Protein AF-A0A7K7FU02-F1 (afdb_monomer)

Structure (mmCIF, N/CA/C/O backbone):
data_AF-A0A7K7FU02-F1
#
_entry.id   AF-A0A7K7FU02-F1
#
loop_
_atom_site.group_PDB
_atom_site.id
_atom_site.type_symbol
_atom_site.label_atom_id
_atom_site.label_alt_id
_atom_site.label_comp_id
_atom_site.label_asym_id
_atom_site.label_entity_id
_atom_site.label_seq_id
_atom_site.pdbx_PDB_ins_code
_atom_site.Cartn_x
_atom_site.Cartn_y
_atom_site.Cartn_z
_atom_site.occupancy
_atom_site.B_iso_or_equiv
_atom_site.auth_seq_id
_atom_site.auth_comp_id
_atom_site.auth_asym_id
_atom_site.auth_atom_id
_atom_site.pdbx_PDB_model_num
ATOM 1 N N . PRO A 1 1 ? 5.479 2.967 30.587 1.00 43.38 1 PRO A N 1
ATOM 2 C CA . PRO A 1 1 ? 4.888 3.959 29.648 1.00 43.38 1 PRO A CA 1
ATOM 3 C C . PRO A 1 1 ? 4.589 3.304 28.287 1.00 43.38 1 PRO A C 1
ATOM 5 O O . PRO A 1 1 ? 5.475 3.170 27.447 1.00 43.38 1 PRO A O 1
ATOM 8 N N . ALA A 1 2 ? 3.353 2.832 28.094 1.00 50.66 2 ALA A N 1
ATOM 9 C CA . ALA A 1 2 ? 2.915 2.261 26.823 1.00 50.66 2 ALA A CA 1
ATOM 10 C C . ALA A 1 2 ? 2.824 3.379 25.773 1.00 50.66 2 ALA A C 1
ATOM 12 O O . ALA A 1 2 ? 2.020 4.304 25.907 1.00 50.66 2 ALA A O 1
ATOM 13 N N . ARG A 1 3 ? 3.683 3.327 24.748 1.00 59.38 3 ARG A N 1
ATOM 14 C CA . ARG A 1 3 ? 3.656 4.273 23.626 1.00 59.38 3 ARG A CA 1
ATOM 15 C C . ARG A 1 3 ? 2.347 4.048 22.866 1.00 59.38 3 ARG A C 1
ATOM 17 O O . ARG A 1 3 ? 2.259 3.136 22.052 1.00 59.38 3 ARG A O 1
ATOM 24 N N . LYS A 1 4 ? 1.319 4.849 23.157 1.00 52.03 4 LYS A N 1
ATOM 25 C CA . LYS A 1 4 ? 0.067 4.882 22.391 1.00 52.03 4 LYS A CA 1
ATOM 26 C C . LYS A 1 4 ? 0.380 5.445 21.007 1.00 52.03 4 LYS A C 1
ATOM 28 O O . LYS A 1 4 ? 0.352 6.654 20.792 1.00 52.03 4 LYS A O 1
ATOM 33 N N . SER A 1 5 ? 0.729 4.569 20.069 1.00 57.84 5 SER A N 1
ATOM 34 C CA . SER A 1 5 ? 0.714 4.917 18.655 1.00 57.84 5 SER A CA 1
ATOM 35 C C . SER A 1 5 ? -0.745 5.088 18.257 1.00 57.84 5 SER A C 1
ATOM 37 O O . SER A 1 5 ? -1.544 4.170 18.410 1.00 57.84 5 SER A O 1
ATOM 39 N N . LYS A 1 6 ? -1.105 6.281 17.789 1.00 52.25 6 LYS A N 1
ATOM 40 C CA . LYS A 1 6 ? -2.409 6.590 17.199 1.00 52.25 6 LYS A CA 1
ATOM 41 C C . LYS A 1 6 ? -2.564 5.737 15.930 1.00 52.25 6 LYS A C 1
ATOM 43 O O . LYS A 1 6 ? -2.180 6.168 14.845 1.00 52.25 6 LYS A O 1
ATOM 48 N N . SER A 1 7 ? -3.011 4.493 16.086 1.00 54.16 7 SER A N 1
ATOM 49 C CA . SER A 1 7 ? -3.108 3.499 15.017 1.00 54.16 7 SER A CA 1
ATOM 50 C C . SER A 1 7 ? -4.259 3.871 14.087 1.00 54.16 7 SER A C 1
ATOM 52 O O . SER A 1 7 ? -5.410 3.519 14.329 1.00 54.16 7 SER A O 1
ATOM 54 N N . LYS A 1 8 ? -3.958 4.636 13.034 1.00 56.56 8 LYS A N 1
ATOM 55 C CA . LYS A 1 8 ? -4.853 4.854 11.889 1.00 56.56 8 LYS A CA 1
ATOM 56 C C . LYS A 1 8 ? -4.983 3.544 11.095 1.00 56.56 8 LYS A C 1
ATOM 58 O O . LYS A 1 8 ? -4.425 3.452 10.015 1.00 56.56 8 LYS A O 1
ATOM 63 N N . GLY A 1 9 ? -5.669 2.540 11.646 1.00 67.44 9 GLY A N 1
ATOM 64 C CA . GLY A 1 9 ? -5.854 1.222 11.021 1.00 67.44 9 GLY A CA 1
ATOM 65 C C . GLY A 1 9 ? -4.544 0.469 10.718 1.00 67.44 9 GLY A C 1
ATOM 66 O O . GLY A 1 9 ? -3.451 1.035 10.821 1.00 67.44 9 GLY A O 1
ATOM 67 N N . PRO A 1 10 ? -4.609 -0.830 10.387 1.00 77.75 10 PRO A N 1
ATOM 68 C CA . PRO A 1 10 ? -3.425 -1.562 9.969 1.00 77.75 10 PRO A CA 1
ATOM 69 C C . PRO A 1 10 ? -3.07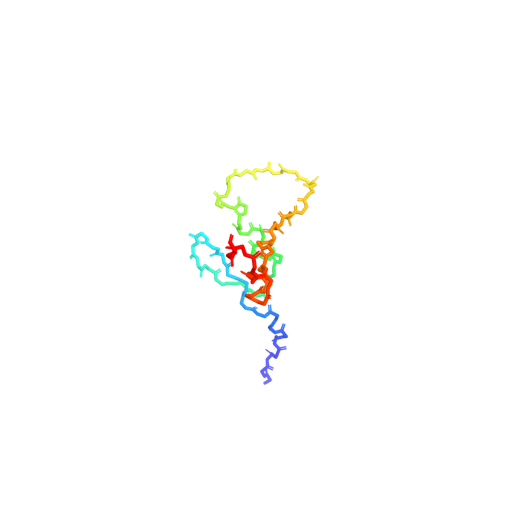6 -1.179 8.522 1.00 77.75 10 PRO A C 1
ATOM 71 O O . PRO A 1 10 ? -3.892 -1.300 7.610 1.00 77.75 10 PRO A O 1
ATOM 74 N N . TYR A 1 11 ? -1.853 -0.694 8.299 1.00 89.19 11 TYR A N 1
ATOM 75 C CA . TYR A 1 11 ? -1.329 -0.471 6.951 1.00 89.19 11 TYR A CA 1
ATOM 76 C C . TYR A 1 11 ? -0.723 -1.783 6.458 1.00 89.19 11 TYR A C 1
ATOM 78 O O . TYR A 1 11 ? 0.433 -2.076 6.756 1.00 89.19 11 TYR A O 1
ATOM 86 N N . ILE A 1 12 ? -1.520 -2.589 5.760 1.00 89.31 12 ILE A N 1
ATOM 87 C CA . ILE A 1 12 ? -1.144 -3.939 5.325 1.00 89.31 12 ILE A CA 1
ATOM 88 C C . ILE A 1 12 ? -0.833 -3.933 3.830 1.00 89.31 12 ILE A C 1
ATOM 90 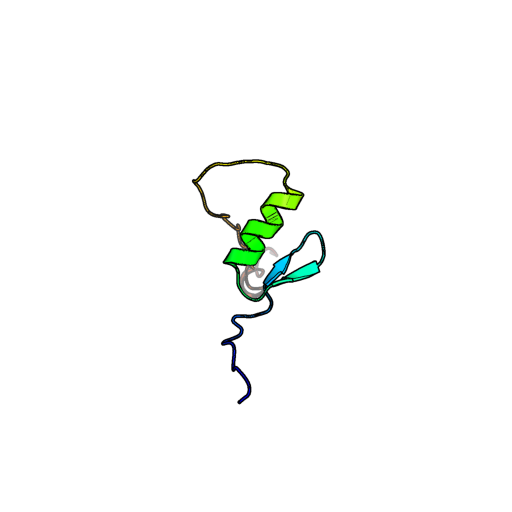O O . ILE A 1 12 ? -1.602 -3.399 3.036 1.00 89.31 12 ILE A O 1
ATOM 94 N N . CYS A 1 13 ? 0.279 -4.551 3.438 1.00 89.69 13 CYS A N 1
ATOM 95 C CA . CYS A 1 13 ? 0.585 -4.775 2.030 1.00 89.69 13 CYS A CA 1
ATOM 96 C C . CYS A 1 13 ? -0.333 -5.839 1.434 1.00 89.69 13 CYS A C 1
ATOM 98 O O . CYS A 1 13 ? -0.321 -6.979 1.885 1.00 89.69 13 CYS A O 1
ATOM 100 N N . SER A 1 14 ? -1.065 -5.509 0.372 1.00 87.88 14 SER A N 1
ATOM 101 C CA . SER A 1 14 ? -1.963 -6.464 -0.291 1.00 87.88 14 SER A CA 1
ATOM 102 C C . SER A 1 14 ? -1.237 -7.617 -0.994 1.00 87.88 14 SER A C 1
ATOM 104 O O . SER A 1 14 ? -1.857 -8.632 -1.280 1.00 87.88 14 SER A O 1
ATOM 106 N N . LEU A 1 15 ? 0.065 -7.477 -1.269 1.00 90.38 15 LEU A N 1
ATOM 107 C CA . LEU A 1 15 ? 0.849 -8.472 -2.010 1.00 90.38 15 LEU A CA 1
ATOM 108 C C . LEU A 1 15 ? 1.488 -9.532 -1.106 1.00 90.38 15 LEU A C 1
ATOM 110 O O . LEU A 1 15 ? 1.667 -10.668 -1.526 1.00 90.38 15 LEU A O 1
ATOM 114 N N . CYS A 1 16 ? 1.841 -9.177 0.132 1.00 93.81 16 CYS A N 1
ATOM 115 C CA . CYS A 1 16 ? 2.508 -10.098 1.063 1.00 93.81 16 CYS A CA 1
ATOM 116 C C . CYS A 1 16 ? 1.963 -10.056 2.496 1.00 93.81 16 CYS A C 1
ATOM 118 O O . CYS A 1 16 ? 2.586 -10.604 3.403 1.00 93.81 16 CYS A O 1
ATOM 120 N N . ALA A 1 17 ? 0.846 -9.360 2.717 1.00 90.12 17 ALA A N 1
ATOM 121 C CA . ALA A 1 17 ? 0.182 -9.191 4.010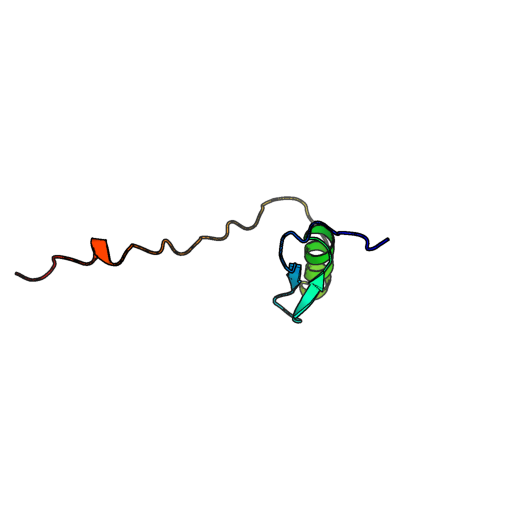 1.00 90.12 17 ALA A CA 1
ATOM 122 C C . ALA A 1 17 ? 1.070 -8.617 5.135 1.00 90.12 17 ALA A C 1
ATOM 124 O O . ALA A 1 17 ? 0.757 -8.750 6.315 1.00 90.12 17 ALA A O 1
ATOM 125 N N . LYS A 1 18 ? 2.184 -7.953 4.799 1.00 89.69 18 LYS A N 1
ATOM 126 C CA . LYS A 1 18 ? 3.078 -7.354 5.798 1.00 89.69 18 LYS A CA 1
ATOM 127 C C . LYS A 1 18 ? 2.454 -6.094 6.396 1.00 89.69 18 LYS A C 1
ATOM 129 O O . LYS A 1 18 ? 2.037 -5.201 5.661 1.00 89.69 18 LYS A O 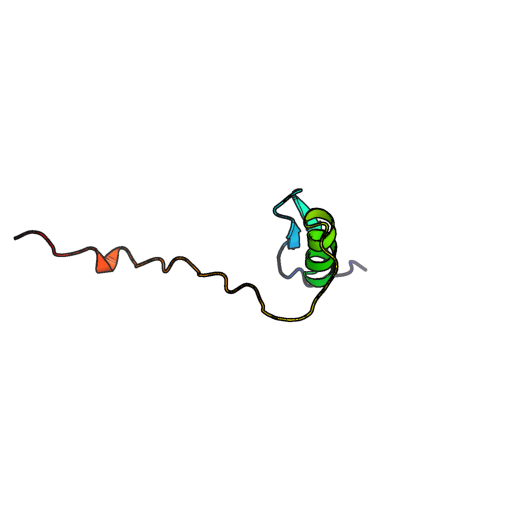1
ATOM 134 N N . GLU A 1 19 ? 2.447 -6.015 7.722 1.00 88.69 19 GLU A N 1
ATOM 135 C CA . GLU A 1 19 ? 1.909 -4.876 8.465 1.00 88.69 19 GLU A CA 1
ATOM 136 C C . GLU A 1 19 ? 2.948 -3.772 8.687 1.00 88.69 19 GLU A C 1
ATOM 138 O O . GLU A 1 19 ? 4.123 -4.024 8.975 1.00 88.69 19 GLU A O 1
ATOM 143 N N . PHE A 1 20 ? 2.494 -2.522 8.607 1.00 89.56 20 PHE A N 1
ATOM 144 C CA . PHE A 1 20 ? 3.314 -1.333 8.795 1.00 89.56 20 PHE A CA 1
ATOM 145 C C . PHE A 1 20 ? 2.691 -0.354 9.787 1.00 89.56 20 PHE A C 1
ATOM 147 O O . PHE A 1 20 ? 1.478 -0.210 9.908 1.00 89.56 20 PHE A O 1
ATOM 154 N N . LYS A 1 21 ? 3.564 0.404 10.461 1.00 86.12 21 LYS A N 1
ATOM 155 C CA . LYS A 1 21 ? 3.174 1.423 11.451 1.00 86.12 21 LYS A CA 1
ATOM 156 C C . LYS A 1 21 ? 2.492 2.650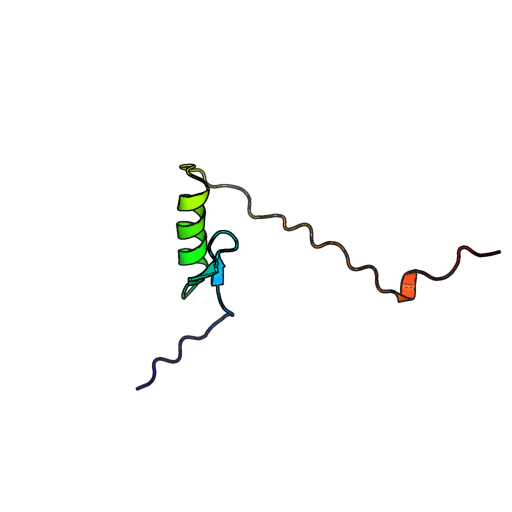 10.833 1.00 86.12 21 LYS A C 1
ATOM 158 O O . LYS A 1 21 ? 1.846 3.409 11.548 1.00 86.12 21 LYS A O 1
ATOM 163 N N . ASN A 1 22 ? 2.709 2.906 9.542 1.00 87.00 22 ASN A N 1
ATOM 164 C CA . ASN A 1 22 ? 2.128 4.033 8.817 1.00 87.00 22 ASN A CA 1
ATOM 165 C C . ASN A 1 22 ? 2.104 3.771 7.297 1.00 87.00 22 ASN A C 1
ATOM 167 O O . ASN A 1 22 ? 2.819 2.905 6.789 1.00 87.00 22 ASN A O 1
ATOM 171 N N . GLY A 1 23 ? 1.326 4.579 6.570 1.00 85.31 23 GLY A N 1
ATOM 172 C CA . GLY A 1 23 ? 1.206 4.479 5.112 1.00 85.31 23 GLY A CA 1
ATOM 173 C C . GLY A 1 23 ? 2.473 4.857 4.335 1.00 85.31 23 GLY A C 1
ATOM 174 O O . GLY A 1 23 ? 2.683 4.354 3.238 1.00 85.31 23 GLY A O 1
ATOM 175 N N . TYR A 1 24 ? 3.354 5.696 4.898 1.00 88.75 24 TYR A N 1
ATOM 176 C CA . TYR A 1 24 ? 4.635 6.037 4.261 1.00 88.75 24 TYR A CA 1
ATOM 177 C C . TYR A 1 24 ? 5.528 4.799 4.103 1.00 88.75 24 TYR A C 1
ATOM 179 O O . TYR A 1 24 ? 6.072 4.552 3.025 1.00 88.75 24 TYR A O 1
ATOM 187 N N . ASN A 1 25 ? 5.636 3.994 5.163 1.00 90.50 25 ASN A N 1
ATOM 188 C CA . ASN A 1 25 ? 6.417 2.762 5.148 1.00 90.50 25 ASN A CA 1
ATOM 189 C C . ASN A 1 25 ? 5.791 1.705 4.228 1.00 90.50 25 ASN A C 1
ATOM 191 O O . ASN A 1 25 ? 6.526 1.056 3.488 1.00 90.50 25 ASN A O 1
ATOM 195 N N . LEU A 1 26 ? 4.457 1.586 4.223 1.00 91.56 26 LEU A N 1
ATOM 196 C CA . LEU A 1 26 ? 3.738 0.696 3.307 1.00 91.56 26 LEU A CA 1
ATOM 197 C C . LEU A 1 26 ? 4.016 1.055 1.840 1.00 91.56 26 LEU A C 1
ATOM 199 O O . LEU A 1 26 ? 4.457 0.204 1.077 1.00 91.56 26 LEU A O 1
ATOM 203 N N . ARG A 1 27 ? 3.863 2.328 1.457 1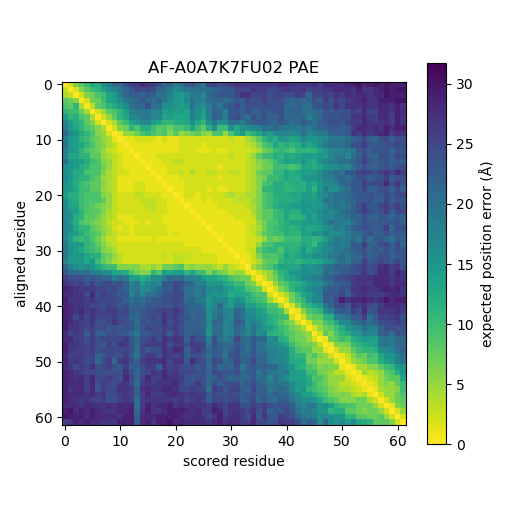.00 89.31 27 ARG A N 1
ATOM 204 C CA . ARG A 1 27 ? 4.097 2.784 0.077 1.00 89.31 27 ARG A CA 1
ATOM 205 C C . ARG A 1 27 ? 5.535 2.532 -0.387 1.00 89.31 27 ARG A C 1
ATOM 207 O O . ARG A 1 27 ? 5.770 2.150 -1.530 1.00 89.31 27 ARG A O 1
ATOM 214 N N . ARG A 1 28 ? 6.519 2.746 0.495 1.00 90.81 28 ARG A N 1
ATOM 215 C CA . ARG A 1 28 ? 7.924 2.424 0.197 1.00 90.81 28 ARG A CA 1
ATOM 216 C C . ARG A 1 28 ? 8.136 0.918 0.039 1.00 90.81 28 ARG A C 1
ATOM 218 O O . ARG A 1 28 ? 8.941 0.509 -0.790 1.00 90.81 28 ARG A O 1
ATOM 225 N N . HIS A 1 29 ? 7.439 0.111 0.831 1.00 92.00 29 HIS A N 1
ATOM 226 C CA . HIS A 1 29 ? 7.497 -1.339 0.732 1.00 92.00 29 HIS A CA 1
ATOM 227 C C . HIS A 1 29 ? 6.857 -1.868 -0.559 1.00 92.00 29 HIS A C 1
ATOM 229 O O . HIS A 1 29 ? 7.438 -2.737 -1.200 1.00 92.00 29 HIS A O 1
ATOM 235 N N . GLU A 1 30 ? 5.720 -1.318 -0.987 1.00 90.38 30 GLU A N 1
ATOM 236 C CA . GLU A 1 30 ? 5.051 -1.694 -2.243 1.00 90.38 30 GLU A CA 1
ATOM 237 C C . GLU A 1 30 ? 5.939 -1.481 -3.476 1.00 90.38 30 GLU A C 1
ATOM 239 O O . GLU A 1 30 ? 5.894 -2.272 -4.418 1.00 90.38 30 GLU A O 1
ATOM 244 N N . ALA A 1 31 ? 6.822 -0.479 -3.444 1.00 87.19 31 ALA A N 1
ATOM 245 C CA . ALA A 1 31 ? 7.798 -0.251 -4.509 1.00 87.19 31 ALA A CA 1
ATOM 246 C C . ALA A 1 31 ? 8.782 -1.424 -4.700 1.00 87.19 31 ALA A C 1
ATOM 248 O O . ALA A 1 31 ? 9.311 -1.595 -5.796 1.00 87.19 31 ALA A O 1
ATOM 249 N N . ILE A 1 32 ? 9.016 -2.243 -3.666 1.00 89.56 32 ILE A N 1
ATOM 250 C CA . ILE A 1 32 ? 9.875 -3.435 -3.756 1.00 89.56 32 ILE A CA 1
ATOM 251 C C . ILE A 1 32 ? 9.199 -4.505 -4.613 1.00 89.56 32 ILE A C 1
ATOM 253 O O . ILE A 1 32 ? 9.850 -5.102 -5.464 1.00 89.56 32 ILE A O 1
ATOM 257 N N . HIS A 1 33 ? 7.892 -4.710 -4.429 1.00 88.44 33 HIS A N 1
ATOM 258 C CA . HIS A 1 33 ? 7.125 -5.659 -5.241 1.00 88.44 33 HIS A CA 1
ATOM 259 C C . HIS A 1 33 ? 6.993 -5.204 -6.688 1.00 88.44 33 HIS A C 1
ATOM 261 O O . HIS A 1 33 ? 7.018 -6.022 -7.599 1.00 88.44 33 HIS A O 1
ATOM 267 N N . SER A 1 34 ? 6.860 -3.894 -6.907 1.00 79.50 34 SER A N 1
ATOM 268 C CA . SER A 1 34 ? 6.698 -3.354 -8.256 1.00 79.50 34 SER A CA 1
ATOM 269 C C . SER A 1 34 ? 8.010 -3.331 -9.050 1.00 79.50 34 SER A C 1
ATOM 271 O O . SER A 1 34 ? 7.969 -3.113 -10.256 1.00 79.50 34 SER A O 1
ATOM 273 N N . GLY A 1 35 ? 9.175 -3.510 -8.406 1.00 68.69 35 GLY A N 1
ATOM 274 C CA . GLY A 1 35 ? 10.493 -3.501 -9.059 1.00 68.69 35 GLY A CA 1
ATOM 275 C C . GLY A 1 35 ? 10.863 -2.185 -9.764 1.00 68.69 35 GLY A C 1
ATOM 276 O O . GLY A 1 35 ? 11.972 -2.050 -10.277 1.00 68.69 35 GLY A O 1
ATOM 277 N N . ASN A 1 36 ? 9.960 -1.199 -9.777 1.00 54.41 36 ASN A N 1
ATOM 278 C CA . ASN A 1 36 ? 10.034 -0.035 -10.642 1.00 54.41 36 ASN A CA 1
ATOM 279 C C . ASN A 1 36 ? 10.507 1.193 -9.863 1.00 54.41 36 ASN A C 1
ATOM 281 O O . ASN A 1 36 ? 9.845 1.705 -8.955 1.00 54.41 36 ASN A O 1
ATOM 285 N N . LYS A 1 37 ? 11.692 1.674 -10.238 1.00 54.72 37 LYS A N 1
ATOM 286 C CA . LYS A 1 37 ? 12.256 2.938 -9.768 1.00 54.72 37 LYS A CA 1
ATOM 287 C C . LYS A 1 37 ? 11.538 4.105 -10.447 1.00 54.72 37 LYS A C 1
ATOM 289 O O . LYS A 1 37 ? 11.623 4.220 -11.659 1.00 54.72 37 LYS A O 1
ATOM 294 N N . ALA A 1 38 ? 11.003 5.011 -9.620 1.00 56.91 38 ALA A N 1
ATOM 295 C CA . ALA A 1 38 ? 10.639 6.403 -9.930 1.00 56.91 38 ALA A CA 1
ATOM 296 C C . ALA A 1 38 ? 9.507 6.572 -10.976 1.00 56.91 38 ALA A C 1
ATOM 298 O O . ALA A 1 38 ? 9.442 5.887 -11.976 1.00 56.91 38 ALA A O 1
ATOM 299 N N . THR A 1 39 ? 8.543 7.470 -10.819 1.00 45.31 39 THR A N 1
ATOM 300 C CA . THR A 1 39 ? 8.703 8.908 -10.595 1.00 45.31 39 THR A CA 1
ATOM 301 C C . THR A 1 39 ? 7.443 9.494 -9.938 1.00 45.31 39 THR A C 1
ATOM 303 O O . THR A 1 39 ? 6.395 8.864 -9.819 1.00 45.31 39 THR A O 1
ATOM 306 N N . ARG A 1 40 ? 7.569 10.720 -9.425 1.00 58.78 40 ARG A N 1
ATOM 307 C CA . ARG A 1 40 ? 6.486 11.484 -8.800 1.00 58.78 40 ARG A CA 1
ATOM 308 C C . ARG A 1 40 ? 5.446 11.886 -9.856 1.00 58.78 40 ARG A C 1
ATOM 310 O O . ARG A 1 40 ? 5.764 12.752 -10.655 1.00 58.78 40 ARG A O 1
ATOM 317 N N . ALA A 1 41 ? 4.231 11.339 -9.809 1.00 52.44 41 ALA A N 1
ATOM 318 C CA . ALA A 1 41 ? 2.965 12.019 -10.137 1.00 52.44 41 ALA A CA 1
ATOM 319 C C . ALA A 1 41 ? 1.795 11.019 -10.118 1.00 52.44 41 ALA A C 1
ATOM 321 O O . ALA A 1 41 ? 1.943 9.891 -10.567 1.00 52.44 41 ALA A O 1
ATOM 322 N N . GLY A 1 42 ? 0.633 11.467 -9.634 1.00 48.31 42 GLY A N 1
ATOM 323 C CA . GLY A 1 42 ? -0.651 10.771 -9.774 1.00 48.31 42 GLY A CA 1
ATOM 324 C C . GLY A 1 42 ? -0.958 9.794 -8.642 1.00 48.31 42 GLY A C 1
ATOM 325 O O . GLY A 1 42 ? -0.403 8.705 -8.576 1.00 48.31 42 GLY A O 1
ATOM 326 N N . GLY A 1 43 ? -1.836 10.192 -7.718 1.00 52.75 43 GLY A N 1
ATOM 327 C CA . GLY A 1 43 ? -2.355 9.297 -6.680 1.00 52.75 43 GLY A CA 1
ATOM 328 C C . GLY A 1 43 ? -3.133 8.110 -7.264 1.00 52.75 43 GLY A C 1
ATOM 329 O O . GLY A 1 43 ? -3.461 8.115 -8.452 1.00 52.75 43 GLY A O 1
ATOM 330 N N . PRO A 1 44 ? -3.484 7.096 -6.455 1.00 51.97 44 PRO A N 1
ATOM 331 C CA . PRO A 1 44 ? -4.425 6.099 -6.921 1.00 51.97 44 PRO A CA 1
ATOM 332 C C . PRO A 1 44 ? -5.801 6.769 -6.999 1.00 51.97 44 PRO A C 1
ATOM 334 O O . PRO A 1 44 ? -6.425 7.049 -5.975 1.00 51.97 44 PRO A O 1
ATOM 337 N N . ALA A 1 45 ? -6.296 7.020 -8.211 1.00 58.12 45 ALA A N 1
ATOM 338 C CA . ALA A 1 45 ? -7.731 7.116 -8.433 1.00 58.12 45 ALA A CA 1
ATOM 339 C C . ALA A 1 45 ? -8.305 5.711 -8.211 1.00 58.12 45 ALA A C 1
ATOM 341 O O . ALA A 1 45 ? -8.549 4.960 -9.154 1.00 58.12 45 ALA A O 1
ATOM 342 N N . MET A 1 46 ? -8.458 5.334 -6.940 1.00 54.34 46 MET A N 1
ATOM 343 C CA . MET A 1 46 ? -9.340 4.247 -6.550 1.00 54.34 46 MET A CA 1
ATOM 344 C C . MET A 1 46 ? -10.723 4.656 -7.050 1.00 54.34 46 MET A C 1
ATOM 346 O O . MET A 1 46 ? -11.393 5.486 -6.437 1.00 54.34 46 MET A O 1
ATOM 350 N N . LYS A 1 47 ? -11.135 4.135 -8.206 1.00 44.25 47 LYS A N 1
ATOM 351 C CA . LYS A 1 47 ? -12.539 4.158 -8.597 1.00 44.25 47 LYS A CA 1
ATOM 352 C C . LYS A 1 47 ? -13.250 3.282 -7.575 1.00 44.25 47 LYS A C 1
ATOM 354 O O . LYS A 1 47 ? -13.239 2.061 -7.692 1.00 44.25 47 LYS A O 1
ATOM 359 N N . MET A 1 48 ? -13.779 3.906 -6.526 1.00 50.19 48 MET A N 1
ATOM 360 C CA . MET A 1 48 ? -14.734 3.262 -5.637 1.00 50.19 48 MET A CA 1
ATOM 361 C C . MET A 1 48 ? -15.856 2.735 -6.540 1.00 50.19 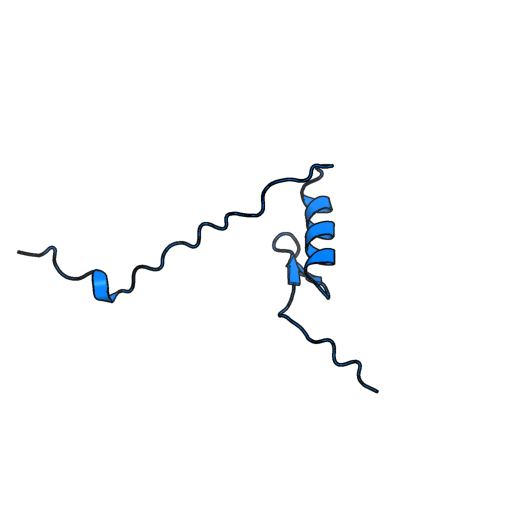48 MET A C 1
ATOM 363 O O . MET A 1 48 ? -16.432 3.546 -7.271 1.00 50.19 48 MET A O 1
ATOM 367 N N . PRO A 1 49 ? -16.164 1.427 -6.565 1.00 56.34 49 PRO A N 1
ATOM 368 C CA . PRO A 1 49 ? -17.396 0.991 -7.197 1.00 56.34 49 PRO A CA 1
ATOM 369 C C . PRO A 1 49 ? -18.520 1.709 -6.450 1.00 56.34 49 PRO A C 1
ATOM 371 O O . PRO A 1 49 ? -18.683 1.521 -5.244 1.00 56.34 49 PRO A O 1
ATOM 374 N N . THR A 1 50 ? -19.223 2.618 -7.126 1.00 66.25 50 THR A N 1
ATOM 375 C CA . THR A 1 50 ? -20.405 3.282 -6.580 1.00 66.25 50 THR A CA 1
ATOM 376 C C . THR A 1 50 ? -21.380 2.183 -6.185 1.00 66.25 50 THR A C 1
ATOM 378 O O . THR A 1 50 ? -21.989 1.560 -7.051 1.00 66.25 50 THR A O 1
ATOM 381 N N . MET A 1 51 ? -21.472 1.894 -4.886 1.00 64.94 51 MET A N 1
ATOM 382 C CA . MET A 1 51 ? -22.471 0.991 -4.325 1.00 64.94 51 MET A CA 1
ATOM 383 C C . MET A 1 51 ? -23.810 1.695 -4.485 1.00 64.94 51 MET A C 1
ATOM 385 O O . MET A 1 51 ? -24.209 2.486 -3.631 1.00 64.94 51 MET A O 1
ATOM 389 N N . VAL A 1 52 ? -24.452 1.489 -5.634 1.00 68.31 52 VAL A N 1
ATOM 390 C CA . VAL A 1 52 ? -25.815 1.955 -5.868 1.00 68.31 52 VAL A CA 1
ATOM 391 C C . VAL A 1 52 ? -26.669 1.338 -4.755 1.00 68.31 52 VAL A C 1
ATOM 393 O O . VAL A 1 52 ? -26.681 0.111 -4.631 1.00 68.31 52 VAL A O 1
ATOM 396 N N . PRO A 1 53 ? -27.315 2.141 -3.889 1.00 69.38 53 PRO A N 1
ATOM 397 C CA . PRO A 1 53 ? -28.135 1.598 -2.819 1.00 69.38 53 PRO A CA 1
ATOM 398 C C . PRO A 1 53 ? -29.251 0.749 -3.426 1.00 69.38 53 PRO A C 1
ATOM 400 O O . PRO A 1 53 ? -29.851 1.134 -4.429 1.00 69.38 53 PRO A O 1
ATOM 403 N N . LEU A 1 54 ? -29.547 -0.390 -2.793 1.00 64.12 54 LEU A N 1
ATOM 404 C CA . LEU A 1 54 ? -30.572 -1.344 -3.238 1.00 64.12 54 LEU A CA 1
ATOM 405 C C . LEU A 1 54 ? -31.955 -0.684 -3.421 1.00 64.12 54 LEU A C 1
ATOM 407 O O . LEU A 1 54 ? -32.796 -1.184 -4.158 1.00 64.12 54 LEU A O 1
ATOM 411 N N . SER A 1 55 ? -32.151 0.486 -2.808 1.00 66.06 55 SER A N 1
ATOM 412 C CA . SER A 1 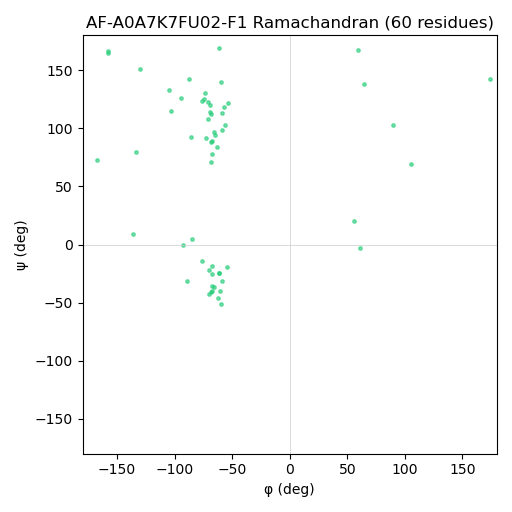55 ? -33.308 1.369 -2.950 1.00 66.06 55 SER A CA 1
ATOM 413 C C . SER A 1 55 ? -33.542 1.902 -4.370 1.00 66.06 55 SER A C 1
ATOM 415 O O . SER A 1 55 ? -34.667 2.274 -4.684 1.00 66.06 55 SER A O 1
ATOM 417 N N . LEU A 1 56 ? -32.509 1.977 -5.217 1.00 63.34 56 LEU A N 1
ATOM 418 C CA . LEU A 1 56 ? -32.614 2.489 -6.592 1.00 63.34 56 LEU A CA 1
ATOM 419 C C . LEU A 1 56 ? -32.887 1.390 -7.634 1.00 63.34 56 LEU A C 1
ATOM 421 O O . LEU A 1 56 ? -33.008 1.702 -8.814 1.00 63.34 56 LEU A O 1
ATOM 425 N N . LEU A 1 57 ? -32.993 0.118 -7.228 1.00 65.38 57 LEU A N 1
ATOM 426 C CA . LEU A 1 57 ? -33.202 -1.011 -8.147 1.00 65.38 57 LEU A CA 1
ATOM 427 C C . LEU A 1 57 ? -34.683 -1.258 -8.507 1.00 65.38 57 LEU A C 1
ATOM 429 O O . LEU A 1 57 ? -35.006 -2.223 -9.194 1.00 65.38 57 LEU A O 1
ATOM 433 N N . SER A 1 58 ? -35.603 -0.404 -8.064 1.00 68.06 58 SER A N 1
ATOM 434 C CA . SER A 1 58 ? -37.036 -0.613 -8.277 1.00 68.06 58 SER A CA 1
ATOM 435 C C . SER A 1 58 ? -37.541 0.116 -9.521 1.00 68.06 58 SER A C 1
ATOM 437 O O . SER A 1 58 ? -37.436 1.334 -9.585 1.00 68.06 58 SER A O 1
ATOM 439 N N . VAL A 1 59 ? -38.196 -0.653 -10.401 1.00 63.97 59 VAL A N 1
ATOM 440 C CA . VAL A 1 59 ? -39.075 -0.297 -11.542 1.00 63.97 59 VAL A CA 1
ATOM 441 C C . VAL A 1 59 ? -38.503 -0.459 -12.961 1.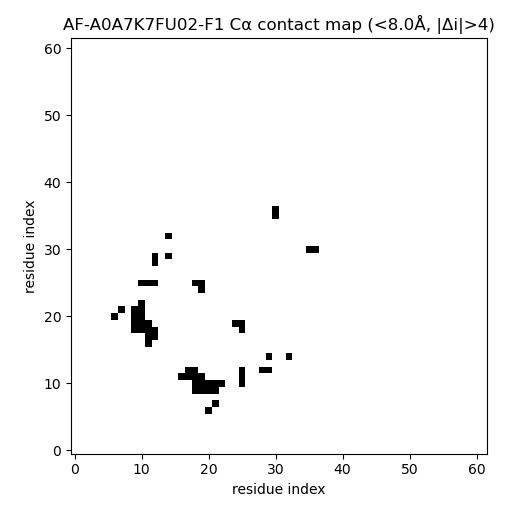00 63.97 59 VAL A C 1
ATOM 443 O O . VAL A 1 59 ? -38.348 0.484 -13.726 1.00 63.97 59 VAL A O 1
ATOM 446 N N . ALA A 1 60 ? -38.308 -1.714 -13.364 1.00 59.06 60 ALA A N 1
ATOM 447 C CA . ALA A 1 60 ? -38.474 -2.129 -14.759 1.00 59.06 60 ALA A CA 1
ATOM 448 C C . ALA A 1 60 ? -39.291 -3.429 -14.770 1.00 59.06 60 ALA A C 1
ATOM 450 O O . ALA A 1 60 ? -38.750 -4.530 -14.791 1.00 59.06 60 ALA A O 1
ATOM 451 N N . GLY A 1 61 ? -40.605 -3.278 -14.633 1.00 65.25 61 GLY A N 1
ATOM 452 C CA . GLY A 1 61 ? -41.564 -4.374 -14.591 1.00 65.25 61 GLY A CA 1
ATOM 453 C C . GLY A 1 61 ? -42.978 -3.834 -14.748 1.00 65.25 61 GLY A C 1
ATOM 454 O O . GLY A 1 61 ? -43.708 -3.761 -13.763 1.00 65.25 61 GLY A O 1
ATOM 455 N N . LEU A 1 62 ? -43.307 -3.410 -15.969 1.00 53.97 62 LEU A N 1
ATOM 456 C CA . LEU A 1 62 ? -44.664 -3.354 -16.509 1.00 53.97 62 LEU A CA 1
ATOM 457 C C . LEU A 1 62 ? -44.642 -4.073 -17.860 1.00 53.97 62 LEU A C 1
ATOM 459 O O . LEU A 1 62 ? -43.700 -3.783 -18.634 1.00 53.97 62 LEU A O 1
#

Nearest PDB structures (foldseek):
  2ma7-assembly1_A  TM=7.272E-01  e=1.492E-01  Homo sapiens
  2jp9-assembly1_A  TM=7.497E-01  e=4.950E-01  Homo sapiens
  5wjq-assembly1_D  TM=8.426E-01  e=1.891E+00  Mus musculus
  6b0o-assembly2_D  TM=7.760E-01  e=1.891E+00  Homo sapiens

Sequence (62 aa):
PARKSKSKGPYICSLCAKEFKNGYNLRRHEAIHSGNKATRAGGPAMKMPTMVPLSLLSVAGL

Foldseek 3Di:
DPPPLPQPDWLAAPVPRDTDSDVVVSVVVVCVVVVDDDDDDDDPPPPDPPPPPPVPVDDDDD

InterPro domains:
  IPR013087 Zinc finger C2H2-type [PS00028] (13-33)
  IPR013087 Zinc finger C2H2-type [PS50157] (11-38)
  IPR013087 Zinc finger C2H2-type [SM00355] (11-33)
  IPR036236 Zinc finger C2H2 superfamily [SSF57667] (7-38)

Mean predicted aligned error: 15.58 Å

Solvent-accessible surface area (backbone atoms only — not comparable to full-atom values): 4508 Å² total; per-residue (Å²): 134,84,81,81,70,85,71,82,63,84,29,57,37,92,89,75,67,49,75,33,98,40,63,70,61,36,57,60,50,52,41,65,78,64,73,60,82,82,77,97,76,83,78,86,82,72,76,70,78,79,78,72,57,80,84,75,72,75,85,90,84,131

Organism: Chionis minor (NCBI:txid227182)

pLDDT: mean 70.19, std 16.2, range [43.38, 93.81]

Secondary structure (DSSP, 8-state):
--------S-EE-TTT--EESSHHHHHHHHHHHH-------------------GGG------

Radius of gyration: 19.31 Å; Cα contacts (8 Å, |Δi|>4): 29; chains: 1; bounding box: 57×22×46 Å